Protein AF-A0A438HQ76-F1 (afdb_monomer)

Radius of gyration: 16.14 Å; Cα contacts (8 Å, |Δi|>4): 184; chains: 1; bounding box: 46×36×41 Å

Mean predicted aligned error: 8.78 Å

pLDDT: mean 81.27, std 14.0, range [44.34, 93.88]

Nearest PDB structures (foldseek):
  8r0s-assembly1_A  TM=8.220E-01  e=2.315E-07  Cauliflower mosaic virus
  4hkq-assembly1_A  TM=8.637E-01  e=7.307E-05  Xenotropic MuLV-related virus VP62
  4mh8-assembly1_A  TM=8.136E-01  e=3.129E-04  Moloney murine leukemia virus isolate Shinnick
  8wut-assembly1_E  TM=7.888E-01  e=3.129E-04  Moloney murine leukemia virus
  5dmq-assembly1_A  TM=8.679E-01  e=5.386E-03  Moloney murine leukemia virus isolate Shinnick

Sequence (144 aa):
MCDASDFVIGVVLGQREDRKLYVIYYASKMLNEVQRNYTTTKKELLAVVFTLDKFHAYLVGSFIVVFTDHLGLKYLLTKQDAKARLIRWILLLQEFNLQIKDKKGVENVIADHLSRLAIAHNSHNFPTNHDFPEESLMLIEATP

Structure (mmCIF, N/CA/C/O backbone):
data_AF-A0A438HQ76-F1
#
_entry.id   AF-A0A438HQ76-F1
#
loop_
_atom_site.group_PDB
_atom_site.id
_atom_site.type_symbol
_atom_site.label_atom_id
_atom_site.label_alt_id
_atom_site.label_comp_id
_atom_site.label_asym_id
_atom_site.label_entity_id
_atom_site.label_seq_id
_atom_site.pdbx_PDB_ins_code
_atom_site.Cartn_x
_atom_site.Cartn_y
_atom_site.Cartn_z
_atom_site.occupancy
_atom_site.B_iso_or_equiv
_atom_site.auth_seq_id
_atom_site.auth_comp_id
_atom_site.auth_asym_id
_atom_site.auth_atom_id
_atom_site.pdbx_PDB_model_num
ATOM 1 N N . MET A 1 1 ? -4.222 -4.156 2.508 1.00 91.94 1 MET A N 1
ATOM 2 C CA . MET A 1 1 ? -2.939 -4.896 2.515 1.00 91.94 1 MET A CA 1
ATOM 3 C C . MET A 1 1 ? -2.315 -4.680 1.155 1.00 91.94 1 MET A C 1
ATOM 5 O O . MET A 1 1 ? -3.057 -4.747 0.181 1.00 91.94 1 MET A O 1
ATOM 9 N N . CYS A 1 2 ? -1.029 -4.358 1.095 1.00 92.69 2 CYS A N 1
ATOM 10 C CA . CYS A 1 2 ? -0.348 -4.000 -0.146 1.00 92.69 2 CYS A CA 1
ATOM 11 C C . CYS A 1 2 ? 0.960 -4.778 -0.256 1.00 92.69 2 CYS A C 1
ATOM 13 O O . CYS A 1 2 ? 1.563 -5.095 0.770 1.00 92.69 2 CYS A O 1
ATOM 15 N N . ASP A 1 3 ? 1.365 -5.059 -1.485 1.00 91.50 3 ASP A N 1
ATOM 16 C CA . ASP A 1 3 ? 2.643 -5.673 -1.824 1.00 91.50 3 ASP A CA 1
ATOM 17 C C . ASP A 1 3 ? 3.084 -5.193 -3.211 1.00 91.50 3 ASP A C 1
ATOM 19 O O . ASP A 1 3 ? 2.236 -4.944 -4.083 1.00 91.50 3 ASP A O 1
ATOM 23 N N . ALA A 1 4 ? 4.387 -5.052 -3.439 1.00 91.88 4 ALA A N 1
ATOM 24 C CA . ALA A 1 4 ? 4.918 -4.721 -4.750 1.00 91.88 4 ALA A CA 1
ATOM 25 C C . ALA A 1 4 ? 6.023 -5.688 -5.185 1.00 91.88 4 ALA A C 1
ATOM 27 O O . ALA A 1 4 ? 7.054 -5.849 -4.537 1.00 91.88 4 ALA A O 1
ATOM 28 N N . SER A 1 5 ? 5.857 -6.245 -6.382 1.00 90.88 5 SER A N 1
ATOM 29 C CA . SER A 1 5 ? 6.913 -6.977 -7.070 1.00 90.88 5 SER A CA 1
ATOM 30 C C . SER A 1 5 ? 7.649 -6.078 -8.062 1.00 90.88 5 SER A C 1
ATOM 32 O O . SER A 1 5 ? 7.405 -4.871 -8.180 1.00 90.88 5 SER A O 1
ATOM 34 N N . ASP A 1 6 ? 8.554 -6.673 -8.839 1.00 89.75 6 ASP A N 1
ATOM 35 C CA . ASP A 1 6 ? 9.268 -5.932 -9.866 1.00 89.75 6 ASP A CA 1
ATOM 36 C C . ASP A 1 6 ? 8.389 -5.430 -11.010 1.00 89.75 6 ASP A C 1
ATOM 38 O O . ASP A 1 6 ? 8.754 -4.443 -11.659 1.00 89.75 6 ASP A O 1
ATOM 42 N N . PHE A 1 7 ? 7.234 -6.065 -11.217 1.00 89.00 7 PHE A N 1
ATOM 43 C CA . PHE A 1 7 ? 6.382 -5.853 -12.384 1.00 89.00 7 PHE A CA 1
ATOM 44 C C . PHE A 1 7 ? 4.952 -5.462 -12.039 1.00 89.00 7 PHE A C 1
ATOM 46 O O . PHE A 1 7 ? 4.318 -4.788 -12.849 1.00 89.00 7 PHE A O 1
ATOM 53 N N . VAL A 1 8 ? 4.429 -5.880 -10.887 1.00 92.38 8 VAL A N 1
ATOM 54 C CA . VAL A 1 8 ? 3.015 -5.719 -10.534 1.00 92.38 8 VAL A CA 1
ATOM 55 C C . VAL A 1 8 ? 2.891 -5.320 -9.068 1.00 92.38 8 VAL A C 1
ATOM 57 O O . VAL A 1 8 ? 3.646 -5.764 -8.208 1.00 92.38 8 VAL A O 1
ATOM 60 N N . ILE A 1 9 ? 1.918 -4.465 -8.791 1.00 92.69 9 ILE A N 1
ATOM 61 C CA . ILE A 1 9 ? 1.453 -4.139 -7.447 1.00 92.69 9 ILE A CA 1
ATOM 62 C C . ILE A 1 9 ? 0.216 -4.980 -7.150 1.00 92.69 9 ILE A C 1
ATOM 64 O O . ILE A 1 9 ? -0.698 -5.017 -7.975 1.00 92.69 9 ILE A O 1
ATOM 68 N N . GLY A 1 10 ? 0.168 -5.592 -5.969 1.00 92.75 10 GLY A N 1
ATOM 69 C CA . GLY A 1 10 ? -0.978 -6.332 -5.449 1.00 92.75 10 GLY A CA 1
ATOM 70 C C . GLY A 1 10 ? -1.608 -5.626 -4.249 1.00 92.75 10 GLY A C 1
ATOM 71 O O . GLY A 1 10 ? -0.911 -5.148 -3.353 1.00 92.75 10 GLY A O 1
ATOM 72 N N . VAL A 1 11 ? -2.938 -5.550 -4.223 1.00 93.38 11 VAL A N 1
ATOM 73 C CA . VAL A 1 11 ? -3.698 -4.855 -3.180 1.00 93.38 11 VAL A CA 1
ATOM 74 C C . VAL A 1 11 ? -4.944 -5.639 -2.787 1.00 93.38 11 VAL A C 1
ATOM 76 O O . VAL A 1 11 ? -5.663 -6.187 -3.619 1.00 93.38 11 VAL A O 1
ATOM 79 N N . VAL A 1 12 ? -5.227 -5.632 -1.488 1.00 93.44 12 VAL A N 1
ATOM 80 C CA . VAL A 1 12 ? -6.427 -6.219 -0.891 1.00 93.44 12 VAL A CA 1
ATOM 81 C C . VAL A 1 12 ? -7.067 -5.197 0.039 1.00 93.44 12 VAL A C 1
ATOM 83 O O . VAL A 1 12 ? -6.445 -4.786 1.028 1.00 93.44 12 VAL A O 1
ATOM 86 N N . LEU A 1 13 ? -8.306 -4.812 -0.249 1.00 93.88 13 LEU A N 1
ATOM 87 C CA . LEU A 1 13 ? -9.149 -4.035 0.651 1.00 93.88 13 LEU A CA 1
ATOM 88 C C . LEU A 1 13 ? -9.996 -4.993 1.486 1.00 93.88 13 LEU A C 1
ATOM 90 O O . LEU A 1 13 ? -10.629 -5.900 0.953 1.00 93.88 13 LEU A O 1
ATOM 94 N N . GLY A 1 14 ? -10.041 -4.784 2.796 1.00 93.25 14 GLY A N 1
ATOM 95 C CA . GLY A 1 14 ? -10.895 -5.574 3.668 1.00 93.25 14 GLY A CA 1
ATOM 96 C C . GLY A 1 14 ? -11.158 -4.888 4.995 1.00 93.25 14 GLY A C 1
ATOM 97 O O . GLY A 1 14 ? -10.390 -4.025 5.426 1.00 93.25 14 GLY A O 1
ATOM 98 N N . GLN A 1 15 ? -12.237 -5.306 5.641 1.00 93.06 15 GLN A N 1
ATOM 99 C CA . GLN A 1 15 ? -12.645 -4.853 6.961 1.00 93.06 15 GLN A CA 1
ATOM 100 C C . GLN A 1 15 ? -12.271 -5.903 8.003 1.00 93.06 15 GLN A C 1
ATOM 102 O O . GLN A 1 15 ? -12.290 -7.107 7.740 1.00 93.06 15 GLN A O 1
ATOM 107 N N . ARG A 1 16 ? -11.890 -5.452 9.199 1.00 88.06 16 ARG A N 1
ATOM 108 C CA . ARG A 1 16 ? -11.545 -6.348 10.301 1.00 88.06 16 ARG A CA 1
ATOM 109 C C . ARG A 1 16 ? -12.655 -6.347 11.341 1.00 88.06 16 ARG A C 1
ATOM 111 O O . ARG A 1 16 ? -12.912 -5.314 11.945 1.00 88.06 16 ARG A O 1
ATOM 118 N N . GLU A 1 17 ? -13.232 -7.512 11.590 1.00 89.75 17 GLU A N 1
ATOM 119 C CA . GLU A 1 17 ? -14.258 -7.743 12.610 1.00 89.75 17 GLU A CA 1
ATOM 120 C C . GLU A 1 17 ? -13.883 -9.015 13.383 1.00 89.75 17 GLU A C 1
ATOM 122 O O . GLU A 1 17 ? -13.396 -9.986 12.800 1.00 89.75 17 GLU A O 1
ATOM 127 N N . ASP A 1 18 ? -13.956 -8.974 14.716 1.00 86.75 18 ASP A N 1
ATOM 128 C CA . ASP A 1 18 ? -13.535 -10.070 15.608 1.00 86.75 18 ASP A CA 1
ATOM 129 C C . ASP A 1 18 ? -12.156 -10.667 15.284 1.00 86.75 18 ASP A C 1
ATOM 131 O O . ASP A 1 18 ? -11.921 -11.876 15.312 1.00 86.75 18 ASP A O 1
ATOM 135 N N . ARG A 1 19 ? -11.202 -9.783 14.957 1.00 80.50 19 ARG A N 1
ATOM 136 C CA . ARG A 1 19 ? -9.819 -10.093 14.540 1.00 80.50 19 ARG A CA 1
ATOM 137 C C . ARG A 1 19 ? -9.688 -10.828 13.202 1.00 80.50 19 ARG A C 1
ATOM 139 O O . ARG A 1 19 ? -8.545 -10.944 12.743 1.00 80.50 19 ARG A O 1
ATOM 146 N N . LYS A 1 20 ? -10.785 -11.231 12.562 1.00 85.38 20 LYS A N 1
ATOM 147 C CA . LYS A 1 20 ? -10.824 -11.820 11.220 1.00 85.38 20 LYS A CA 1
ATOM 148 C C . LYS A 1 20 ? -10.881 -10.726 10.159 1.00 85.38 20 LYS A C 1
ATOM 150 O O . LYS A 1 20 ? -11.445 -9.660 10.382 1.00 85.38 20 LYS A O 1
ATOM 155 N N . LEU A 1 21 ? -10.228 -10.977 9.030 1.00 85.94 21 LEU A N 1
ATOM 156 C CA . LEU A 1 21 ? -10.254 -10.088 7.874 1.00 85.94 21 LEU A CA 1
ATOM 157 C C . LEU A 1 21 ? -11.339 -10.573 6.914 1.00 85.94 21 LEU A C 1
ATOM 159 O O . LEU A 1 21 ? -11.253 -11.696 6.422 1.00 85.94 21 LEU A O 1
ATOM 163 N N . TYR A 1 22 ? -12.301 -9.709 6.625 1.00 91.19 22 TYR A N 1
ATOM 164 C CA . TYR A 1 22 ? -13.295 -9.901 5.580 1.00 91.19 22 TYR A CA 1
ATOM 165 C C . TYR A 1 22 ? -12.878 -9.072 4.375 1.00 91.19 22 TYR A C 1
ATOM 167 O O . TYR A 1 22 ? -12.743 -7.851 4.464 1.00 91.19 22 TYR A O 1
ATOM 175 N N . VAL A 1 23 ? -12.586 -9.745 3.265 1.00 91.81 23 VAL A N 1
ATOM 176 C CA . VAL A 1 23 ? -12.139 -9.063 2.052 1.00 91.81 23 VAL A CA 1
ATOM 177 C C . VAL A 1 23 ? -13.335 -8.430 1.355 1.00 91.81 23 VAL A C 1
ATOM 179 O O . VAL A 1 23 ? -14.360 -9.075 1.169 1.00 91.81 23 VAL A O 1
ATOM 182 N N . ILE A 1 24 ? -13.167 -7.171 0.969 1.00 91.94 24 ILE A N 1
ATOM 183 C CA . ILE A 1 24 ? -14.132 -6.396 0.191 1.00 91.94 24 ILE A CA 1
ATOM 184 C C . ILE A 1 24 ? -13.723 -6.420 -1.282 1.00 91.94 24 ILE A C 1
ATOM 186 O O . ILE A 1 24 ? -14.561 -6.636 -2.151 1.00 91.94 24 ILE A O 1
ATOM 190 N N . TYR A 1 25 ? -12.431 -6.214 -1.572 1.00 91.38 25 TYR A N 1
ATOM 191 C CA . TYR A 1 25 ? -11.956 -6.096 -2.949 1.00 91.38 25 TYR A CA 1
ATOM 192 C C . TYR A 1 25 ? -10.494 -6.524 -3.121 1.00 91.38 25 TYR A C 1
ATOM 194 O O . TYR A 1 25 ? -9.660 -6.313 -2.236 1.00 91.38 25 TYR A O 1
ATOM 202 N N . TYR A 1 26 ? -10.174 -7.060 -4.300 1.00 91.19 26 TYR A N 1
ATOM 203 C CA . TYR A 1 26 ? -8.812 -7.356 -4.747 1.00 91.19 26 TYR A CA 1
ATOM 204 C C . TYR A 1 26 ? -8.475 -6.488 -5.957 1.00 91.19 26 TYR A C 1
ATOM 206 O O . TYR A 1 26 ? -9.232 -6.449 -6.921 1.00 91.19 26 TYR A O 1
ATOM 214 N N . ALA A 1 27 ? -7.331 -5.816 -5.935 1.00 89.94 27 ALA A N 1
ATOM 215 C CA . ALA A 1 27 ? -6.859 -5.026 -7.063 1.00 89.94 27 ALA A CA 1
ATOM 216 C C . ALA A 1 27 ? -5.390 -5.327 -7.347 1.00 89.94 27 ALA A C 1
ATOM 218 O O . ALA A 1 27 ? -4.601 -5.596 -6.444 1.00 89.94 27 ALA A O 1
ATOM 219 N N . SER A 1 28 ? -5.009 -5.240 -8.614 1.00 90.56 28 SER A N 1
ATOM 220 C CA . SER A 1 28 ? -3.618 -5.347 -9.037 1.00 90.56 28 SER A CA 1
ATOM 221 C C . SER A 1 28 ? -3.345 -4.381 -10.175 1.00 90.56 28 SER A C 1
ATOM 223 O O . SER A 1 28 ? -4.235 -4.124 -10.985 1.00 90.56 28 SER A O 1
ATOM 225 N N . LYS A 1 29 ? -2.116 -3.876 -10.272 1.00 88.94 29 LYS A N 1
ATOM 226 C CA . LYS A 1 29 ? -1.709 -2.956 -11.339 1.00 88.94 29 LYS A CA 1
ATOM 227 C C . LYS A 1 29 ? -0.324 -3.296 -11.857 1.00 88.94 29 LYS A C 1
ATOM 229 O O . LYS A 1 29 ? 0.628 -3.349 -11.081 1.00 88.94 29 LYS A O 1
ATOM 234 N N . MET A 1 30 ? -0.197 -3.461 -13.174 1.00 90.75 30 MET A N 1
ATOM 235 C CA . MET A 1 30 ? 1.116 -3.581 -13.806 1.00 90.75 30 MET A CA 1
ATOM 236 C C . MET A 1 30 ? 1.868 -2.249 -13.740 1.00 90.75 30 MET A C 1
ATOM 238 O O . MET A 1 30 ? 1.321 -1.180 -14.023 1.00 90.75 30 MET A O 1
ATOM 242 N N . LEU A 1 31 ? 3.147 -2.327 -13.393 1.00 90.31 31 LEU A N 1
ATOM 243 C CA . LEU A 1 31 ? 4.071 -1.206 -13.412 1.00 90.31 31 LEU A CA 1
ATOM 244 C C . LEU A 1 31 ? 4.476 -0.887 -14.852 1.00 90.31 31 LEU A C 1
ATOM 246 O O . LEU A 1 31 ? 4.861 -1.779 -15.620 1.00 90.31 31 LEU A O 1
ATOM 250 N N . ASN A 1 32 ? 4.451 0.401 -15.197 1.00 91.00 32 ASN A N 1
ATOM 251 C CA . ASN A 1 32 ? 5.012 0.886 -16.457 1.00 91.00 32 ASN A CA 1
ATOM 252 C C . ASN A 1 32 ? 6.552 0.858 -16.434 1.00 91.00 32 ASN A C 1
ATOM 254 O O . ASN A 1 32 ? 7.166 0.689 -15.380 1.00 91.00 32 ASN A O 1
ATOM 258 N N . GLU A 1 33 ? 7.193 1.050 -17.588 1.00 89.88 33 GLU A N 1
ATOM 259 C CA . GLU A 1 33 ? 8.658 0.972 -17.726 1.00 89.88 33 GLU A CA 1
ATOM 260 C C . GLU A 1 33 ? 9.408 1.865 -16.727 1.00 89.88 33 GLU A C 1
ATOM 262 O O . GLU A 1 33 ? 10.382 1.447 -16.102 1.00 89.88 33 GLU A O 1
ATOM 267 N N . VAL A 1 34 ? 8.915 3.085 -16.505 1.00 91.56 34 VAL A N 1
ATOM 268 C CA . VAL A 1 34 ? 9.530 4.036 -15.572 1.00 91.56 34 VAL A CA 1
ATOM 269 C C . VAL A 1 34 ? 9.391 3.562 -14.123 1.00 91.56 34 VAL A C 1
ATOM 271 O O . VAL A 1 34 ? 10.333 3.690 -13.342 1.00 91.56 34 VAL A O 1
ATOM 274 N N . GLN A 1 35 ? 8.231 3.021 -13.751 1.00 90.81 35 GLN A N 1
ATOM 275 C CA . GLN A 1 35 ? 7.946 2.511 -12.409 1.00 90.81 35 GLN A CA 1
ATOM 276 C C . GLN A 1 35 ? 8.700 1.212 -12.107 1.00 90.81 35 GLN A C 1
ATOM 278 O O . GLN A 1 35 ? 9.121 1.010 -10.969 1.00 90.81 35 GLN A O 1
ATOM 283 N N . ARG A 1 36 ? 8.943 0.360 -13.110 1.00 91.19 36 ARG A N 1
ATOM 284 C CA . ARG A 1 36 ? 9.770 -0.852 -12.961 1.00 91.19 36 ARG A CA 1
ATOM 285 C C . ARG A 1 36 ? 11.198 -0.527 -12.522 1.00 91.19 36 ARG A C 1
ATOM 287 O O . ARG A 1 36 ? 11.777 -1.276 -11.742 1.00 91.19 36 ARG A O 1
ATOM 294 N N . ASN A 1 37 ? 11.715 0.631 -12.930 1.00 92.25 37 ASN A N 1
ATOM 295 C CA . ASN A 1 37 ? 13.040 1.128 -12.546 1.00 92.25 37 ASN A CA 1
ATOM 296 C C . ASN A 1 37 ? 13.079 1.801 -11.160 1.00 92.25 37 ASN A C 1
ATOM 298 O O . ASN A 1 37 ? 14.099 2.370 -10.764 1.00 92.25 37 ASN A O 1
ATOM 302 N N . TYR A 1 38 ? 11.971 1.816 -10.413 1.00 90.06 38 TYR A N 1
ATOM 303 C CA . TYR A 1 38 ? 11.969 2.354 -9.055 1.00 90.06 38 TYR A CA 1
ATOM 304 C C . TYR A 1 38 ? 12.698 1.417 -8.090 1.00 90.06 38 TYR A C 1
ATOM 306 O O . TYR A 1 38 ? 12.754 0.210 -8.280 1.00 90.06 38 TYR A O 1
ATOM 314 N N . THR A 1 39 ? 13.243 1.980 -7.012 1.00 90.19 39 THR A N 1
ATOM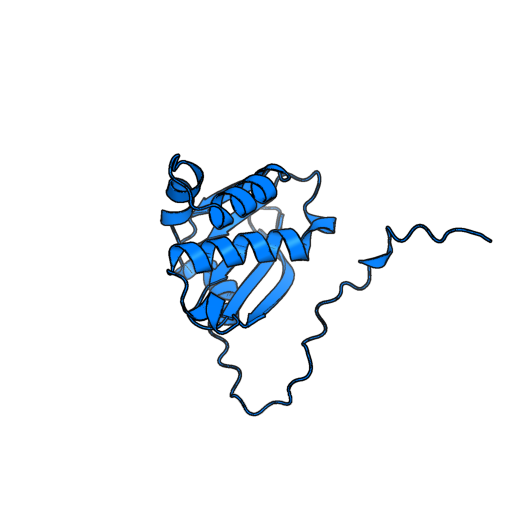 315 C CA . THR A 1 39 ? 13.771 1.176 -5.903 1.00 90.19 39 THR A CA 1
ATOM 316 C C . THR A 1 39 ? 12.625 0.440 -5.207 1.00 90.19 39 THR A C 1
ATOM 318 O O . THR A 1 39 ? 11.512 0.965 -5.176 1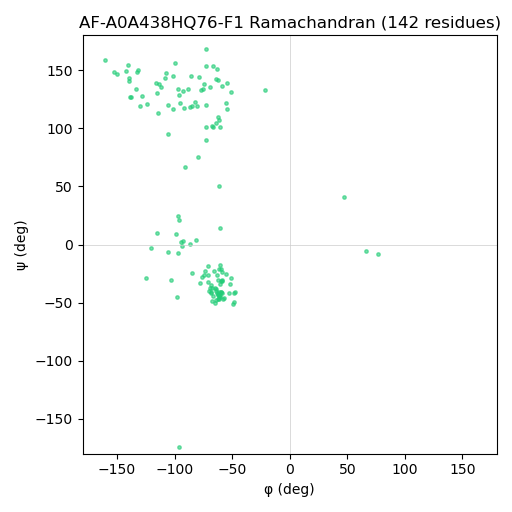.00 90.19 39 THR A O 1
ATOM 321 N N . THR A 1 40 ? 12.887 -0.699 -4.564 1.00 89.31 40 THR A N 1
ATOM 322 C CA . THR A 1 40 ? 11.868 -1.497 -3.852 1.00 89.31 40 THR A CA 1
ATOM 323 C C . THR A 1 40 ? 11.004 -0.645 -2.920 1.00 89.31 40 THR A C 1
ATOM 325 O O . THR A 1 40 ? 9.794 -0.597 -3.084 1.00 89.31 40 THR A O 1
ATOM 328 N N . THR A 1 41 ? 11.608 0.196 -2.069 1.00 88.06 41 THR A N 1
ATOM 329 C CA . THR A 1 41 ? 10.855 1.100 -1.173 1.00 88.06 41 THR A CA 1
ATOM 330 C C . THR A 1 41 ? 9.918 2.067 -1.912 1.00 88.06 41 THR A C 1
ATOM 332 O O . THR A 1 41 ? 8.878 2.453 -1.389 1.00 88.06 41 THR A O 1
ATOM 335 N N . LYS A 1 42 ? 10.274 2.493 -3.130 1.00 89.38 42 LYS A N 1
ATOM 336 C CA . LYS A 1 42 ? 9.412 3.356 -3.950 1.00 89.38 42 LYS A CA 1
ATOM 337 C C . LYS A 1 42 ? 8.293 2.570 -4.626 1.00 89.38 42 LYS A C 1
ATOM 339 O O . LYS A 1 42 ? 7.234 3.155 -4.821 1.00 89.38 42 LYS A O 1
ATOM 344 N N . LYS A 1 43 ? 8.522 1.306 -5.001 1.00 91.25 43 LYS A N 1
ATOM 345 C CA . LYS A 1 43 ? 7.474 0.415 -5.523 1.00 91.25 43 LYS A CA 1
ATOM 346 C C . LYS A 1 43 ? 6.450 0.105 -4.428 1.00 91.25 43 LYS A C 1
ATOM 348 O O . LYS A 1 43 ? 5.262 0.288 -4.652 1.00 91.25 43 LYS A O 1
ATOM 353 N N . GLU A 1 44 ? 6.924 -0.196 -3.224 1.00 91.00 44 GLU A N 1
ATOM 354 C CA . GLU A 1 44 ? 6.091 -0.373 -2.030 1.00 91.00 44 GLU A CA 1
ATOM 355 C C . GLU A 1 44 ? 5.258 0.875 -1.713 1.00 91.00 44 GLU A C 1
ATOM 357 O O . GLU A 1 44 ? 4.045 0.804 -1.530 1.00 91.00 44 GLU A O 1
ATOM 362 N N . LEU A 1 45 ? 5.869 2.066 -1.736 1.00 91.50 45 LEU A N 1
ATOM 363 C CA . LEU A 1 45 ? 5.107 3.302 -1.546 1.00 91.50 45 LEU A CA 1
ATOM 364 C C . LEU A 1 45 ? 4.094 3.535 -2.670 1.00 91.50 45 LEU A C 1
ATOM 366 O O . LEU A 1 45 ? 2.974 3.971 -2.415 1.00 91.50 45 LEU A O 1
ATOM 370 N N . LEU A 1 46 ? 4.474 3.241 -3.911 1.00 92.19 46 LEU A N 1
ATOM 371 C CA . LEU A 1 46 ? 3.566 3.333 -5.044 1.00 92.19 46 LEU A CA 1
ATOM 372 C C . LEU A 1 46 ? 2.366 2.391 -4.875 1.00 92.19 46 LEU A C 1
ATOM 374 O O . LEU A 1 46 ? 1.269 2.775 -5.268 1.00 92.19 46 LEU A O 1
ATOM 378 N N . ALA A 1 47 ? 2.538 1.219 -4.256 1.00 92.94 47 ALA A N 1
ATOM 379 C CA . ALA A 1 47 ? 1.433 0.323 -3.928 1.00 92.94 47 ALA A CA 1
ATOM 380 C C . ALA A 1 47 ? 0.441 0.957 -2.951 1.00 92.94 47 ALA A C 1
ATOM 382 O O . ALA A 1 47 ? -0.769 0.895 -3.171 1.00 92.94 47 ALA A O 1
ATOM 383 N N . VAL A 1 48 ? 0.941 1.643 -1.921 1.00 92.69 48 VAL A N 1
ATOM 384 C CA . VAL A 1 48 ? 0.093 2.389 -0.981 1.00 92.69 48 VAL A CA 1
ATOM 385 C C . VAL A 1 48 ? -0.629 3.537 -1.685 1.00 92.69 48 VAL A C 1
ATOM 387 O O . VAL A 1 48 ? -1.840 3.664 -1.546 1.00 92.69 48 VAL A O 1
ATOM 390 N N . VAL A 1 49 ? 0.078 4.340 -2.485 1.00 92.94 49 VAL A N 1
ATOM 391 C CA . VAL A 1 49 ? -0.534 5.459 -3.225 1.00 92.94 49 VAL A CA 1
ATOM 392 C C . VAL A 1 49 ? -1.606 4.955 -4.187 1.00 92.94 49 VAL A C 1
ATOM 394 O O . VAL A 1 49 ? -2.701 5.502 -4.213 1.00 92.94 49 VAL A O 1
ATOM 397 N N . PHE A 1 50 ? -1.324 3.883 -4.932 1.00 92.88 50 PHE A N 1
ATOM 398 C CA . PHE A 1 50 ? -2.302 3.250 -5.815 1.00 92.88 50 PHE A CA 1
ATOM 399 C C . PHE A 1 50 ? -3.528 2.750 -5.046 1.00 92.88 50 PHE A C 1
ATOM 401 O O . PHE A 1 50 ? -4.644 2.923 -5.514 1.00 92.88 50 PHE A O 1
ATOM 408 N N . THR A 1 51 ? -3.334 2.168 -3.862 1.00 93.38 51 THR A N 1
ATOM 409 C CA . THR A 1 51 ? -4.433 1.710 -2.999 1.00 93.38 51 THR A CA 1
ATOM 410 C C . THR A 1 51 ? -5.337 2.865 -2.583 1.00 93.38 51 THR A C 1
ATOM 412 O O . THR A 1 51 ? -6.553 2.739 -2.656 1.00 93.38 51 THR A O 1
ATOM 415 N N . LEU A 1 52 ? -4.756 3.979 -2.140 1.00 92.19 52 LEU A N 1
ATOM 416 C CA . LEU A 1 52 ? -5.521 5.129 -1.657 1.00 92.19 52 LEU A CA 1
ATOM 417 C C . LEU A 1 52 ? -6.282 5.832 -2.774 1.00 92.19 52 LEU A C 1
ATOM 419 O O . LEU A 1 52 ? -7.440 6.175 -2.585 1.00 92.19 52 LEU A O 1
ATOM 423 N N . ASP A 1 53 ? -5.640 5.996 -3.928 1.00 91.31 53 ASP A N 1
ATOM 424 C CA . ASP A 1 53 ? -6.264 6.544 -5.132 1.00 91.31 53 ASP A CA 1
ATOM 425 C C . ASP A 1 53 ? -7.407 5.637 -5.603 1.00 91.31 53 ASP A C 1
ATOM 427 O O . ASP A 1 53 ? -8.524 6.091 -5.826 1.00 91.31 53 ASP A O 1
ATOM 431 N N . LYS A 1 54 ? -7.160 4.321 -5.653 1.00 90.25 54 LYS A N 1
ATOM 432 C CA . LYS A 1 54 ? -8.163 3.354 -6.091 1.00 90.25 54 LYS A CA 1
ATOM 433 C C . LYS A 1 54 ? -9.347 3.299 -5.133 1.00 90.25 54 LYS A C 1
ATOM 435 O O . LYS A 1 54 ? -10.477 3.388 -5.569 1.00 90.25 54 LYS A O 1
ATOM 440 N N . PHE A 1 55 ? -9.128 3.162 -3.834 1.00 91.38 55 PHE A N 1
ATOM 441 C CA . PHE A 1 55 ? -10.221 3.001 -2.873 1.00 91.38 55 PHE A CA 1
ATOM 442 C C . PHE A 1 55 ? -10.624 4.314 -2.198 1.00 91.38 55 PHE A C 1
ATOM 444 O O . PHE A 1 55 ? -11.176 4.273 -1.102 1.00 91.38 55 PHE A O 1
ATOM 451 N N . HIS A 1 56 ? -10.365 5.466 -2.829 1.00 90.88 56 HIS A N 1
ATOM 452 C CA . HIS A 1 56 ? -10.588 6.795 -2.246 1.00 90.88 56 HIS A CA 1
ATOM 453 C C . HIS A 1 56 ? -11.990 6.922 -1.631 1.00 90.88 56 HIS A C 1
ATOM 455 O O . HIS A 1 56 ? -12.108 7.171 -0.432 1.00 90.88 56 HIS A O 1
ATOM 461 N N . ALA A 1 57 ? -13.033 6.573 -2.391 1.00 89.56 57 ALA A N 1
ATOM 462 C CA . ALA A 1 57 ? -14.428 6.618 -1.942 1.00 89.56 57 ALA A CA 1
ATOM 463 C C . ALA A 1 57 ? -14.736 5.752 -0.699 1.00 89.56 57 ALA A C 1
ATOM 465 O O . ALA A 1 57 ? -15.600 6.112 0.096 1.00 89.56 57 ALA A O 1
ATOM 466 N N . TYR A 1 58 ? -14.025 4.636 -0.497 1.00 89.81 58 TYR A N 1
ATOM 467 C CA . TYR A 1 58 ? -14.190 3.773 0.685 1.00 89.81 58 TYR A CA 1
ATOM 468 C C . TYR A 1 58 ? -13.376 4.244 1.892 1.00 89.81 58 TYR A C 1
ATOM 470 O O . TYR A 1 58 ? -13.663 3.872 3.029 1.00 89.81 58 TYR A O 1
ATOM 478 N N . LEU A 1 59 ? -12.296 4.981 1.642 1.00 91.69 59 LEU A N 1
ATOM 479 C CA . LEU A 1 59 ? -11.248 5.249 2.617 1.00 91.69 59 LEU A CA 1
ATOM 480 C C . LEU A 1 59 ? -11.344 6.658 3.212 1.00 91.69 59 LEU A C 1
ATOM 482 O O . LEU A 1 59 ? -10.983 6.852 4.375 1.00 91.69 59 LEU A O 1
ATOM 486 N N . VAL A 1 60 ? -11.844 7.635 2.454 1.00 90.56 60 VAL A N 1
ATOM 487 C CA . VAL A 1 60 ? -12.003 9.011 2.937 1.00 90.56 60 VAL A CA 1
ATOM 488 C C . VAL A 1 60 ? -12.905 9.060 4.170 1.00 90.56 60 VAL A C 1
ATOM 490 O O . VAL A 1 60 ? -13.937 8.400 4.252 1.00 90.56 60 VAL A O 1
ATOM 493 N N . GLY A 1 61 ? -12.484 9.841 5.167 1.00 89.44 61 GLY A N 1
ATOM 494 C CA . GLY A 1 61 ? -13.210 10.014 6.429 1.00 89.44 61 GLY A CA 1
ATOM 495 C C . GLY A 1 61 ? -13.084 8.847 7.417 1.00 89.44 61 GLY A C 1
ATOM 496 O O . GLY A 1 61 ? -13.483 8.993 8.571 1.00 89.44 61 GLY A O 1
ATOM 497 N N . SER A 1 62 ? -12.486 7.722 7.016 1.00 91.75 62 SER A N 1
ATOM 498 C CA . SER A 1 62 ? -12.298 6.545 7.869 1.00 91.75 62 SER A CA 1
ATOM 499 C C . SER A 1 62 ? -10.883 6.460 8.447 1.00 91.75 62 SER A C 1
ATOM 501 O O . SER A 1 62 ? -9.925 6.994 7.888 1.00 91.75 62 SER A O 1
ATOM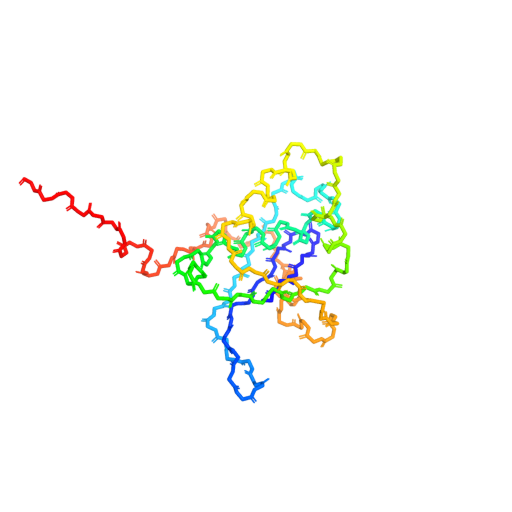 503 N N . PHE A 1 63 ? -10.730 5.755 9.575 1.00 93.12 63 PHE A N 1
ATOM 504 C CA . PHE A 1 63 ? -9.410 5.368 10.081 1.00 93.12 63 PHE A CA 1
ATOM 505 C C . PHE A 1 63 ? -8.924 4.107 9.365 1.00 93.12 63 PHE A C 1
ATOM 507 O O . PHE A 1 63 ? -9.570 3.059 9.419 1.00 93.12 63 PHE A O 1
ATOM 514 N N . ILE A 1 64 ? -7.763 4.194 8.722 1.00 93.75 64 ILE A N 1
ATOM 515 C CA . ILE A 1 64 ? -7.268 3.161 7.812 1.00 93.75 64 ILE A CA 1
ATOM 516 C C . ILE A 1 64 ? -5.991 2.555 8.371 1.00 93.75 64 ILE A C 1
ATOM 518 O O . ILE A 1 64 ? -5.087 3.255 8.824 1.00 93.75 64 ILE A O 1
ATOM 522 N N . VAL A 1 65 ? -5.865 1.234 8.265 1.00 92.69 65 VAL A N 1
ATOM 523 C CA . VAL A 1 65 ? -4.616 0.537 8.577 1.00 92.69 65 VAL A CA 1
ATOM 524 C C . VAL A 1 65 ? -4.049 -0.080 7.307 1.00 92.69 65 VAL A C 1
ATOM 526 O O . VAL A 1 65 ? -4.612 -1.022 6.747 1.00 92.69 65 VAL A O 1
ATOM 529 N N . VAL A 1 66 ? -2.901 0.429 6.869 1.00 92.06 66 VAL A N 1
ATOM 530 C CA . VAL A 1 66 ? -2.170 -0.110 5.721 1.00 92.06 66 VAL A CA 1
ATOM 531 C C . VAL A 1 66 ? -1.165 -1.137 6.224 1.00 92.06 66 VAL A C 1
ATOM 533 O O . VAL A 1 66 ? -0.253 -0.802 6.976 1.00 92.06 66 VAL A O 1
ATOM 536 N N . PHE A 1 67 ? -1.337 -2.388 5.802 1.00 91.31 67 PHE A N 1
ATOM 537 C CA . PHE A 1 67 ? -0.374 -3.463 6.043 1.00 91.31 67 PHE A CA 1
ATOM 538 C C . PHE A 1 67 ? 0.543 -3.636 4.831 1.00 91.31 67 PHE A C 1
ATOM 540 O O . PHE A 1 67 ? 0.036 -3.782 3.717 1.00 91.31 67 PHE A O 1
ATOM 547 N N . THR A 1 68 ? 1.848 -3.635 5.080 1.00 89.62 68 THR A N 1
ATOM 548 C CA . THR A 1 68 ? 2.964 -3.858 4.140 1.00 89.62 68 THR A CA 1
ATOM 549 C C . THR A 1 68 ? 4.017 -4.692 4.870 1.00 89.62 68 THR A C 1
ATOM 551 O O . THR A 1 68 ? 4.066 -4.656 6.103 1.00 89.62 68 THR A O 1
ATOM 554 N N . ASP A 1 69 ? 4.831 -5.445 4.143 1.00 83.50 69 ASP A N 1
ATOM 555 C CA . ASP A 1 69 ? 5.960 -6.209 4.683 1.00 83.50 69 ASP A CA 1
ATOM 556 C C . ASP A 1 69 ? 7.287 -5.427 4.649 1.00 83.50 69 ASP A C 1
ATOM 558 O O . ASP A 1 69 ? 8.335 -5.938 5.057 1.00 83.50 69 ASP A O 1
ATOM 562 N N . HIS A 1 70 ? 7.249 -4.165 4.200 1.00 83.25 70 HIS A N 1
ATOM 563 C CA . HIS A 1 70 ? 8.435 -3.338 4.038 1.00 83.25 70 HIS A CA 1
ATOM 564 C C . HIS A 1 70 ? 8.561 -2.259 5.115 1.00 83.25 70 HIS A C 1
ATOM 566 O O . HIS A 1 70 ? 8.085 -1.124 4.983 1.00 83.25 70 HIS A O 1
ATOM 572 N N . LEU A 1 71 ? 9.328 -2.576 6.162 1.00 78.31 71 LEU A N 1
ATOM 573 C CA . LEU A 1 71 ? 9.665 -1.668 7.271 1.00 78.31 71 LEU A CA 1
ATOM 574 C C . LEU A 1 71 ? 10.217 -0.304 6.817 1.00 78.31 71 LEU A C 1
ATOM 576 O O . LEU A 1 71 ? 10.024 0.708 7.498 1.00 78.31 71 LEU A O 1
ATOM 580 N N . GLY A 1 72 ? 10.876 -0.256 5.654 1.00 77.12 72 GLY A N 1
ATOM 581 C CA . GLY A 1 72 ? 11.464 0.958 5.084 1.00 77.12 72 GLY A CA 1
ATOM 582 C C . GLY A 1 72 ? 10.459 2.082 4.806 1.00 77.12 72 GLY A C 1
ATOM 583 O O . GLY A 1 72 ? 10.859 3.246 4.745 1.00 77.12 72 GLY A O 1
ATOM 584 N N . LEU A 1 73 ? 9.164 1.772 4.683 1.00 80.88 73 LEU A N 1
ATOM 585 C CA . LEU A 1 73 ? 8.119 2.774 4.456 1.00 80.88 73 LEU A CA 1
ATOM 586 C C . LEU A 1 73 ? 7.956 3.746 5.627 1.00 80.88 73 LEU A C 1
ATOM 588 O O . LEU A 1 73 ? 7.783 4.942 5.398 1.00 80.88 73 LEU A O 1
ATOM 592 N N . LYS A 1 74 ? 8.082 3.269 6.873 1.00 78.12 74 LYS A N 1
ATOM 593 C CA . LYS A 1 74 ? 7.956 4.126 8.065 1.00 78.12 74 LYS A CA 1
ATOM 594 C C . LYS A 1 74 ? 9.007 5.234 8.082 1.00 78.12 74 LYS A C 1
ATOM 596 O O . LYS A 1 74 ? 8.683 6.387 8.338 1.00 78.12 74 LYS A O 1
ATOM 601 N N . TYR A 1 75 ? 10.249 4.887 7.753 1.00 75.25 75 TYR A N 1
ATOM 602 C CA . TYR A 1 75 ? 11.375 5.824 7.721 1.00 75.25 75 TYR A CA 1
ATOM 603 C C . TYR A 1 75 ? 11.303 6.815 6.562 1.00 75.25 75 TYR A C 1
ATOM 605 O O . TYR A 1 75 ? 11.865 7.907 6.615 1.00 75.25 75 TYR A O 1
ATOM 613 N N . LEU A 1 76 ? 10.636 6.423 5.481 1.00 75.75 76 LEU A N 1
ATOM 614 C CA . LEU A 1 76 ? 10.580 7.222 4.272 1.00 75.75 76 LEU A CA 1
ATOM 615 C C . LEU A 1 76 ? 9.610 8.408 4.408 1.00 75.75 76 LEU A C 1
ATOM 617 O O . LEU A 1 76 ? 9.867 9.453 3.815 1.00 75.75 76 LEU A O 1
ATOM 621 N N . LEU A 1 77 ? 8.579 8.294 5.252 1.00 72.81 77 LEU A N 1
ATOM 622 C CA . LEU A 1 77 ? 7.671 9.401 5.585 1.00 72.81 77 LEU A CA 1
ATOM 623 C C . LEU A 1 77 ? 8.297 10.454 6.508 1.00 72.81 77 LEU A C 1
ATOM 625 O O . LEU A 1 77 ? 7.858 11.598 6.513 1.00 72.81 77 LEU A O 1
ATOM 629 N N . THR A 1 78 ? 9.330 10.095 7.273 1.00 73.50 78 THR A N 1
ATOM 630 C CA . THR A 1 78 ? 9.995 11.002 8.225 1.00 73.50 78 THR A CA 1
ATOM 631 C C . THR A 1 78 ? 11.211 11.715 7.632 1.00 73.50 78 THR A C 1
ATOM 633 O O . THR A 1 78 ? 11.876 12.487 8.320 1.00 73.50 78 THR A O 1
ATOM 636 N N . LYS A 1 79 ? 11.561 11.437 6.372 1.00 75.00 79 LYS A N 1
ATOM 637 C CA . LYS A 1 79 ? 12.770 11.972 5.742 1.00 75.00 79 LYS A CA 1
ATOM 638 C C . LYS A 1 79 ? 12.542 13.406 5.244 1.00 75.00 79 LYS A C 1
ATOM 640 O O . LYS A 1 79 ? 11.730 13.614 4.350 1.00 75.00 79 LYS A O 1
ATOM 645 N N . GLN A 1 80 ? 13.307 14.366 5.775 1.00 60.94 80 GLN A N 1
ATOM 646 C CA . GLN A 1 80 ? 13.228 15.787 5.393 1.00 60.94 80 GLN A CA 1
ATOM 647 C C . GLN A 1 80 ? 13.719 16.060 3.955 1.00 60.94 80 GLN A C 1
ATOM 649 O O . GLN A 1 80 ? 13.107 16.851 3.245 1.00 60.94 80 GLN A O 1
ATOM 654 N N . ASP A 1 81 ? 14.739 15.338 3.474 1.00 64.94 81 ASP A N 1
ATOM 655 C CA . ASP A 1 81 ? 15.286 15.503 2.114 1.00 64.94 81 ASP A CA 1
ATOM 656 C C . ASP A 1 81 ? 14.606 14.582 1.090 1.00 64.94 81 ASP A C 1
ATOM 658 O O . ASP A 1 81 ? 15.185 13.624 0.552 1.00 64.94 81 ASP A O 1
ATOM 662 N N . ALA A 1 82 ? 13.325 14.842 0.849 1.00 72.94 82 ALA A N 1
ATOM 663 C CA . ALA A 1 82 ? 12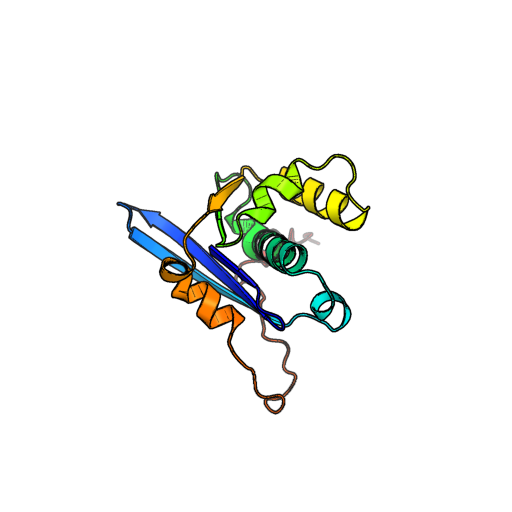.512 14.106 -0.106 1.00 72.94 82 ALA A CA 1
ATOM 664 C C . ALA A 1 82 ? 12.601 14.719 -1.517 1.00 72.94 82 ALA A C 1
ATOM 666 O O . ALA A 1 82 ? 12.452 15.921 -1.715 1.00 72.94 82 ALA A O 1
ATOM 667 N N . LYS A 1 83 ? 12.785 13.881 -2.550 1.00 83.00 83 LYS A N 1
ATOM 668 C CA . LYS A 1 83 ? 12.650 14.325 -3.954 1.00 83.00 83 LYS A CA 1
ATOM 669 C C . LYS A 1 83 ? 11.207 14.786 -4.215 1.00 83.00 83 LYS A C 1
ATOM 671 O O . LYS A 1 83 ? 10.287 14.193 -3.666 1.00 83.00 83 LYS A O 1
ATOM 676 N N . ALA A 1 84 ? 10.987 15.729 -5.135 1.00 85.81 84 ALA A N 1
ATOM 677 C CA . ALA A 1 84 ? 9.662 16.317 -5.412 1.00 85.81 84 ALA A CA 1
ATOM 678 C C . ALA A 1 84 ? 8.511 15.298 -5.586 1.00 85.81 84 ALA A C 1
ATOM 680 O O . ALA A 1 84 ? 7.425 15.482 -5.042 1.00 85.81 84 ALA A O 1
ATOM 681 N N . ARG A 1 85 ? 8.751 14.172 -6.279 1.00 85.00 85 ARG A N 1
ATOM 682 C CA . ARG A 1 85 ? 7.757 13.084 -6.418 1.00 85.00 85 ARG A CA 1
ATOM 683 C C . ARG A 1 85 ? 7.330 12.502 -5.070 1.00 85.00 85 ARG A C 1
ATOM 685 O O . ARG A 1 85 ? 6.163 12.193 -4.878 1.00 85.00 85 ARG A O 1
ATOM 692 N N . LEU A 1 86 ? 8.288 12.334 -4.165 1.00 84.50 86 LEU A N 1
ATOM 693 C CA . LEU A 1 86 ? 8.049 11.771 -2.848 1.00 84.50 86 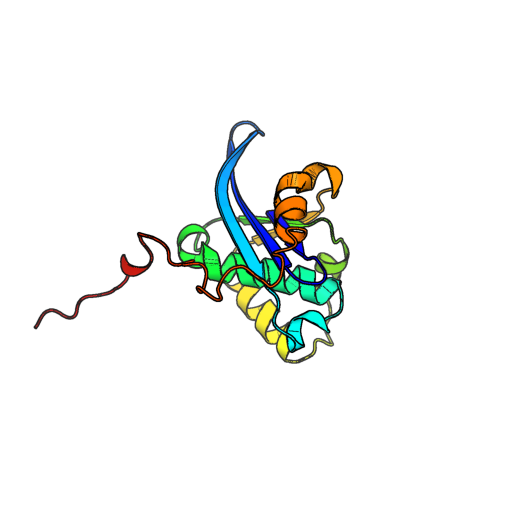LEU A CA 1
ATOM 694 C C . LEU A 1 86 ? 7.250 12.734 -1.972 1.00 84.50 86 LEU A C 1
ATOM 696 O O . LEU A 1 86 ? 6.314 12.299 -1.317 1.00 84.50 86 LEU A O 1
ATOM 700 N N . ILE A 1 87 ? 7.551 14.034 -2.045 1.00 86.38 87 ILE A N 1
ATOM 701 C CA . ILE A 1 87 ? 6.764 15.079 -1.375 1.00 86.38 87 ILE A CA 1
ATOM 702 C C . ILE A 1 87 ? 5.305 15.023 -1.839 1.00 86.38 87 ILE A C 1
ATOM 704 O O . ILE A 1 87 ? 4.402 15.003 -1.012 1.00 86.38 87 ILE A O 1
ATOM 708 N N . ARG A 1 88 ? 5.063 14.913 -3.153 1.00 88.25 88 ARG A N 1
ATOM 709 C CA . ARG A 1 88 ? 3.700 14.799 -3.699 1.00 88.25 88 ARG A CA 1
ATOM 710 C C . ARG A 1 88 ? 2.946 13.587 -3.146 1.00 88.25 88 ARG A C 1
ATOM 712 O O . ARG A 1 88 ? 1.767 13.699 -2.837 1.00 88.25 88 ARG A O 1
ATOM 719 N N . TRP A 1 89 ? 3.611 12.441 -3.017 1.00 90.00 89 TRP A N 1
ATOM 720 C CA . TRP A 1 89 ? 3.000 11.249 -2.426 1.00 90.00 89 TRP A CA 1
ATOM 721 C C . TRP A 1 89 ? 2.753 11.400 -0.925 1.00 90.00 89 TRP A C 1
ATOM 723 O O . TRP A 1 89 ? 1.711 10.970 -0.451 1.00 90.00 89 TRP A O 1
ATOM 733 N N . ILE A 1 90 ? 3.655 12.050 -0.185 1.00 86.69 90 ILE A N 1
ATOM 734 C CA . ILE A 1 90 ? 3.454 12.347 1.241 1.00 86.69 90 ILE A CA 1
ATOM 735 C C . ILE A 1 90 ? 2.239 13.259 1.443 1.00 86.69 90 ILE A C 1
ATOM 737 O O . ILE A 1 90 ? 1.428 12.982 2.317 1.00 86.69 90 ILE A O 1
ATOM 741 N N . LEU A 1 91 ? 2.076 14.299 0.621 1.00 88.12 91 LEU A N 1
ATOM 742 C CA . LEU A 1 91 ? 0.905 15.181 0.686 1.00 88.12 91 LEU A CA 1
ATOM 743 C C . LEU A 1 91 ? -0.403 14.423 0.422 1.00 88.12 91 LEU A C 1
ATOM 745 O O . LEU A 1 91 ? -1.377 14.636 1.132 1.00 88.12 91 LEU A O 1
ATOM 749 N N . LEU A 1 92 ? -0.412 13.496 -0.542 1.00 88.44 92 LEU A N 1
ATOM 750 C CA . LEU A 1 92 ? -1.574 12.635 -0.798 1.00 88.44 92 LEU A CA 1
ATOM 751 C C . LEU A 1 92 ? -1.881 11.736 0.407 1.00 88.44 92 LEU A C 1
ATOM 753 O O . LEU A 1 92 ? -3.031 11.582 0.795 1.00 88.44 92 LEU A O 1
ATOM 757 N N . LEU A 1 93 ? -0.852 11.176 1.047 1.00 88.69 93 LEU A N 1
ATOM 758 C CA . LEU A 1 93 ? -1.030 10.361 2.251 1.00 88.69 93 LEU A CA 1
ATOM 759 C C . LEU A 1 93 ? -1.635 11.149 3.422 1.00 88.69 93 LEU A C 1
ATOM 761 O O . LEU A 1 93 ? -2.340 10.556 4.232 1.00 88.69 93 LEU A O 1
ATOM 765 N N . GLN A 1 94 ? -1.367 12.456 3.516 1.00 88.31 94 GLN A N 1
ATOM 766 C CA . GLN A 1 94 ? -1.887 13.320 4.584 1.00 88.31 94 GLN A CA 1
ATOM 767 C C . GLN A 1 94 ? -3.390 13.597 4.481 1.00 88.31 94 GLN A C 1
ATOM 769 O O . GLN A 1 94 ? -3.990 13.985 5.479 1.00 88.31 94 GLN A O 1
ATOM 774 N N . GLU A 1 95 ? -4.003 13.385 3.314 1.00 90.62 95 GLU A N 1
ATOM 775 C CA . GLU A 1 95 ? -5.459 13.483 3.139 1.00 90.62 95 GLU A CA 1
ATOM 776 C C . GLU A 1 95 ? -6.209 12.433 3.978 1.00 90.62 95 GLU A C 1
ATOM 778 O O . GLU A 1 95 ? -7.350 12.642 4.388 1.00 90.62 95 GLU A O 1
ATOM 783 N N . PHE A 1 96 ? -5.553 11.311 4.282 1.00 91.19 96 PHE A N 1
ATOM 784 C CA . PHE A 1 96 ? -6.163 10.168 4.942 1.00 91.19 96 PHE A CA 1
ATOM 785 C C . PHE A 1 96 ? -5.696 10.013 6.390 1.00 91.19 96 PHE A C 1
ATOM 787 O O . PHE A 1 96 ? -4.514 10.142 6.714 1.00 91.19 96 PHE A O 1
ATOM 794 N N . ASN A 1 97 ? -6.615 9.599 7.266 1.00 92.00 97 ASN 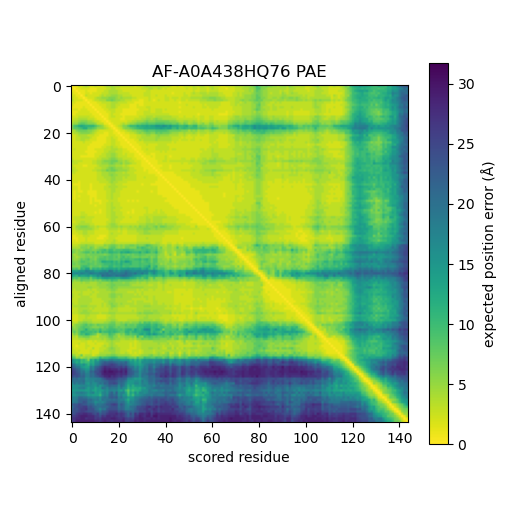A N 1
ATOM 795 C CA . ASN A 1 97 ? -6.281 9.179 8.624 1.00 92.00 97 ASN A CA 1
ATOM 796 C C . ASN A 1 97 ? -5.738 7.738 8.619 1.00 92.00 97 ASN A C 1
ATOM 798 O O . ASN A 1 97 ? -6.451 6.784 8.942 1.00 92.00 97 ASN A O 1
ATOM 802 N N . LEU A 1 98 ? -4.486 7.573 8.181 1.00 91.44 98 LEU A N 1
ATOM 803 C CA . LEU A 1 98 ? -3.860 6.266 7.981 1.00 91.44 98 LEU A CA 1
ATOM 804 C C . LEU A 1 98 ? -2.795 5.928 9.030 1.00 91.44 98 LEU A C 1
ATOM 806 O O . LEU A 1 98 ? -2.026 6.773 9.488 1.00 91.44 98 LEU A O 1
ATOM 810 N N . GLN A 1 99 ? -2.684 4.638 9.339 1.00 90.50 99 GLN A N 1
ATOM 811 C CA . GLN A 1 99 ? -1.595 4.055 10.114 1.00 90.50 99 GLN A CA 1
ATOM 812 C C . GLN A 1 99 ? -0.920 2.937 9.315 1.00 90.50 99 GLN A C 1
ATOM 814 O O . GLN A 1 99 ? -1.550 1.933 8.979 1.00 90.50 99 GLN A O 1
ATOM 819 N N . ILE A 1 100 ? 0.385 3.066 9.064 1.00 88.94 100 ILE A N 1
ATOM 820 C CA . ILE A 1 100 ? 1.172 2.006 8.419 1.00 88.94 100 ILE A CA 1
ATOM 821 C C . ILE A 1 100 ? 1.646 1.008 9.479 1.00 88.94 100 ILE A C 1
ATOM 823 O O . ILE A 1 100 ? 2.389 1.357 10.406 1.00 88.94 100 ILE A O 1
ATOM 827 N N . LYS A 1 101 ? 1.232 -0.252 9.336 1.00 88.88 101 LYS A N 1
ATOM 828 C CA . LYS A 1 101 ? 1.683 -1.374 10.162 1.00 88.88 101 LYS A CA 1
ATOM 829 C C . LYS A 1 101 ? 2.484 -2.351 9.323 1.00 88.88 101 LYS A C 1
ATOM 831 O O . LYS A 1 101 ? 2.116 -2.679 8.201 1.00 88.88 101 LYS A O 1
ATOM 836 N N . ASP A 1 102 ? 3.565 -2.819 9.927 1.00 84.06 102 ASP A N 1
ATOM 837 C CA . ASP A 1 102 ? 4.336 -3.915 9.369 1.00 84.06 102 ASP A CA 1
ATOM 838 C C . ASP A 1 102 ? 3.569 -5.219 9.575 1.00 84.06 102 ASP A C 1
ATOM 840 O O . ASP A 1 102 ? 2.970 -5.438 10.638 1.00 84.06 102 ASP A O 1
ATOM 844 N N . LYS A 1 103 ? 3.560 -6.063 8.554 1.00 82.50 103 LYS A N 1
ATOM 845 C CA . LYS A 1 103 ? 2.995 -7.400 8.605 1.00 82.50 103 LYS A CA 1
ATOM 846 C C . LYS A 1 103 ? 3.949 -8.327 7.881 1.00 82.50 103 LYS A C 1
ATOM 848 O O . LYS A 1 103 ? 4.289 -8.072 6.735 1.00 82.50 103 LYS A O 1
ATOM 853 N N . LYS A 1 104 ? 4.365 -9.409 8.540 1.00 79.25 104 LYS A N 1
ATOM 854 C CA . LYS A 1 104 ? 5.301 -10.363 7.937 1.00 79.25 104 LYS A CA 1
ATOM 855 C C . LYS A 1 104 ? 4.754 -10.849 6.592 1.00 79.25 104 LYS A C 1
ATOM 857 O O . LYS A 1 104 ? 3.572 -11.184 6.515 1.00 79.25 104 LYS A O 1
ATOM 862 N N . GLY A 1 105 ? 5.616 -10.970 5.580 1.00 68.19 105 GLY A N 1
ATOM 863 C CA . GLY A 1 105 ? 5.226 -11.430 4.239 1.00 68.19 105 GLY A CA 1
ATOM 864 C C . GLY A 1 105 ? 4.453 -12.758 4.246 1.00 68.19 105 GLY A C 1
ATOM 865 O O . GLY A 1 105 ? 3.470 -12.906 3.528 1.00 68.19 105 GLY A O 1
ATOM 866 N N . VAL A 1 106 ? 4.780 -13.671 5.173 1.00 65.75 106 VAL A N 1
ATOM 867 C CA . VAL A 1 106 ? 4.050 -14.944 5.383 1.00 65.75 106 VAL A CA 1
ATOM 868 C C . VAL A 1 106 ? 2.577 -14.778 5.772 1.00 65.75 106 VAL A C 1
ATOM 870 O O . VAL A 1 106 ? 1.801 -15.719 5.659 1.00 65.75 106 VAL A O 1
ATOM 873 N N . GLU A 1 107 ? 2.169 -13.598 6.231 1.00 75.69 107 GLU A N 1
ATOM 874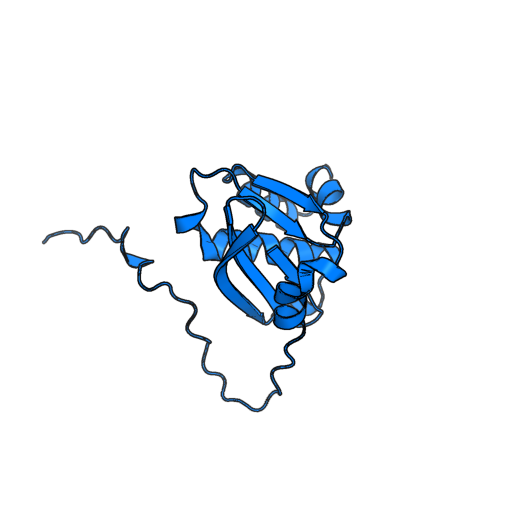 C CA . GLU A 1 107 ? 0.778 -13.260 6.528 1.00 75.69 107 GLU A CA 1
ATOM 875 C C . GLU A 1 107 ? 0.162 -12.320 5.467 1.00 75.69 107 GLU A C 1
ATOM 877 O O . GLU A 1 107 ? -1.038 -12.031 5.527 1.00 75.69 107 GLU A O 1
ATOM 882 N N . ASN A 1 108 ? 0.965 -11.825 4.514 1.00 80.81 108 ASN A N 1
ATOM 883 C CA . ASN A 1 108 ? 0.565 -10.972 3.385 1.00 80.81 108 ASN A CA 1
ATOM 884 C C . ASN A 1 108 ? 0.330 -11.777 2.090 1.00 80.81 108 ASN A C 1
ATOM 886 O O . ASN A 1 108 ? 0.337 -11.223 0.996 1.00 80.81 108 ASN A O 1
ATOM 890 N N . VAL A 1 109 ? 0.078 -13.082 2.231 1.00 83.69 109 VAL A N 1
ATOM 891 C CA . VAL A 1 109 ? 0.011 -14.085 1.151 1.00 83.69 109 VAL A CA 1
ATOM 892 C C . VAL A 1 109 ? -0.856 -13.651 -0.030 1.00 83.69 109 VAL A C 1
ATOM 894 O O . VAL A 1 109 ? -0.487 -13.836 -1.180 1.00 83.69 109 VAL A O 1
ATOM 897 N N . ILE A 1 110 ? -2.011 -13.043 0.237 1.00 84.88 110 ILE A N 1
ATOM 898 C CA . ILE A 1 110 ? -2.934 -12.635 -0.824 1.00 84.88 110 ILE A CA 1
ATOM 899 C C . ILE A 1 110 ? -2.338 -11.507 -1.678 1.00 84.88 110 ILE A C 1
ATOM 901 O O . ILE A 1 110 ? -2.377 -11.584 -2.904 1.00 84.88 110 ILE A O 1
ATOM 905 N N . ALA A 1 111 ? -1.809 -10.455 -1.045 1.00 84.62 111 ALA A N 1
ATOM 906 C CA . ALA A 1 111 ? -1.234 -9.332 -1.779 1.00 84.62 111 ALA A CA 1
ATOM 907 C C . ALA A 1 111 ? 0.043 -9.763 -2.519 1.00 84.62 111 ALA A C 1
ATOM 909 O O . ALA A 1 111 ? 0.221 -9.378 -3.671 1.00 84.62 111 ALA A O 1
ATOM 910 N N . ASP A 1 112 ? 0.849 -10.632 -1.900 1.00 86.81 112 ASP A N 1
ATOM 911 C CA . ASP A 1 112 ? 2.039 -11.243 -2.502 1.00 86.81 112 ASP A CA 1
ATOM 912 C C . ASP A 1 112 ? 1.696 -12.087 -3.741 1.00 86.81 112 ASP A C 1
ATOM 914 O O . ASP A 1 112 ? 2.302 -11.937 -4.801 1.00 86.81 112 ASP A O 1
ATOM 918 N N . HIS A 1 113 ? 0.649 -12.915 -3.681 1.00 86.56 113 HIS A N 1
ATOM 919 C CA . HIS A 1 113 ? 0.195 -13.645 -4.865 1.00 86.56 113 HIS A CA 1
ATOM 920 C C . HIS A 1 113 ? -0.253 -12.703 -5.983 1.00 86.56 113 HIS A C 1
ATOM 922 O O . HIS A 1 113 ? 0.110 -12.921 -7.138 1.00 86.56 113 HIS A O 1
ATOM 928 N N . LEU A 1 114 ? -1.003 -11.645 -5.657 1.00 85.62 114 LEU A N 1
ATOM 929 C CA . LEU A 1 114 ? -1.450 -10.660 -6.645 1.00 85.62 114 LEU A CA 1
ATOM 930 C C . LEU A 1 114 ? -0.280 -9.901 -7.284 1.00 85.62 114 LEU A C 1
ATOM 932 O O . LEU A 1 114 ? -0.314 -9.630 -8.483 1.00 85.62 114 LEU A O 1
ATOM 936 N N . SER A 1 115 ? 0.759 -9.573 -6.513 1.00 84.81 115 SER A N 1
ATOM 937 C CA . SER A 1 115 ? 1.947 -8.878 -7.015 1.00 84.81 115 SER A CA 1
ATOM 938 C C . SER A 1 115 ? 2.850 -9.800 -7.847 1.00 84.81 115 SER A C 1
ATOM 940 O O . SER A 1 115 ? 3.564 -9.333 -8.734 1.00 84.81 115 SER A O 1
ATOM 942 N N . ARG A 1 116 ? 2.816 -11.116 -7.615 1.00 85.25 116 ARG A N 1
ATOM 943 C CA . ARG A 1 116 ? 3.626 -12.112 -8.340 1.00 85.25 116 ARG A CA 1
ATOM 944 C C . ARG A 1 116 ? 2.917 -12.764 -9.523 1.00 85.25 116 ARG A C 1
ATOM 946 O O . ARG A 1 116 ? 3.517 -13.622 -10.172 1.00 85.25 116 ARG A O 1
ATOM 953 N N . LEU A 1 117 ? 1.679 -12.378 -9.833 1.00 77.69 117 LEU A N 1
ATOM 954 C CA . LEU A 1 117 ? 0.978 -12.866 -11.020 1.00 77.69 117 LEU A CA 1
ATOM 955 C C . LEU A 1 117 ? 1.754 -12.474 -12.286 1.00 77.69 117 LEU A C 1
ATOM 957 O O . LEU A 1 117 ? 1.699 -11.341 -12.766 1.00 77.69 117 LEU A O 1
ATOM 961 N N . ALA A 1 118 ? 2.484 -13.444 -12.835 1.00 58.22 118 ALA A N 1
ATOM 962 C CA . ALA A 1 118 ? 3.120 -13.339 -14.134 1.00 58.22 118 ALA A CA 1
ATOM 963 C C . ALA A 1 118 ? 2.028 -13.414 -15.204 1.00 58.22 118 ALA A C 1
ATOM 965 O O . ALA A 1 118 ? 1.660 -14.496 -15.663 1.00 58.22 118 ALA A O 1
ATOM 966 N N . ILE A 1 119 ? 1.481 -12.263 -15.595 1.00 60.34 119 ILE A N 1
ATOM 967 C CA . ILE A 1 119 ? 0.663 -12.191 -16.803 1.00 60.34 119 ILE A CA 1
ATOM 968 C C . ILE A 1 119 ? 1.622 -12.460 -17.965 1.00 60.34 119 ILE A C 1
ATOM 970 O O . ILE A 1 119 ? 2.422 -11.599 -18.338 1.00 60.34 119 ILE A O 1
ATOM 974 N N . ALA A 1 120 ? 1.600 -13.693 -18.481 1.00 50.91 120 ALA A N 1
ATOM 975 C CA . ALA A 1 120 ? 2.285 -14.037 -19.715 1.00 50.91 120 ALA A CA 1
ATOM 976 C C . ALA A 1 120 ? 1.866 -13.009 -20.769 1.00 50.91 120 ALA A C 1
ATOM 978 O O . ALA A 1 120 ? 0.679 -12.730 -20.922 1.00 50.91 120 ALA A O 1
ATOM 979 N N . HIS A 1 121 ? 2.848 -12.447 -21.468 1.00 50.12 121 HIS A N 1
ATOM 980 C CA . HIS A 1 121 ? 2.764 -11.289 -22.368 1.00 50.12 121 HIS A CA 1
ATOM 981 C C . HIS A 1 121 ? 1.811 -11.459 -23.584 1.00 50.12 121 HIS A C 1
ATOM 983 O O . HIS A 1 121 ? 1.883 -10.682 -24.534 1.00 50.12 121 HIS A O 1
ATOM 989 N N . ASN A 1 122 ? 0.947 -12.481 -23.563 1.00 44.34 122 ASN A N 1
ATOM 990 C CA . ASN A 1 122 ? 0.179 -13.027 -24.678 1.00 44.34 122 ASN A CA 1
ATOM 991 C C . ASN A 1 122 ? -1.348 -12.978 -24.486 1.00 44.34 122 ASN A C 1
ATOM 993 O O . ASN A 1 122 ? -2.068 -13.361 -25.405 1.00 44.34 122 ASN A O 1
ATOM 997 N N . SER A 1 123 ? -1.883 -12.526 -23.348 1.00 46.72 123 SER A N 1
ATOM 998 C CA . SER A 1 123 ? -3.309 -12.184 -23.276 1.00 46.72 123 SER A CA 1
ATOM 999 C C . SER A 1 123 ? -3.475 -10.741 -23.733 1.00 46.72 123 SER A C 1
ATOM 1001 O O . SER A 1 123 ? -2.880 -9.852 -23.132 1.00 46.72 123 SER A O 1
ATOM 1003 N N . HIS A 1 124 ? -4.234 -10.539 -24.812 1.00 45.75 124 HIS A N 1
ATOM 1004 C CA . HIS A 1 124 ? -4.657 -9.253 -25.368 1.00 45.75 124 HIS A CA 1
ATOM 1005 C C . HIS A 1 124 ? -4.613 -8.084 -24.370 1.00 45.75 124 HIS A C 1
ATOM 1007 O O . HIS A 1 124 ? -5.147 -8.203 -23.269 1.00 45.75 124 HIS A O 1
ATOM 1013 N N . ASN A 1 125 ? -4.032 -6.954 -24.801 1.00 50.25 125 ASN A N 1
ATOM 1014 C CA . ASN A 1 125 ? -3.984 -5.654 -24.114 1.00 50.25 125 ASN A CA 1
ATOM 1015 C C . ASN A 1 125 ? -5.386 -5.050 -23.887 1.00 50.25 125 ASN A C 1
ATOM 1017 O O . ASN A 1 125 ? -5.644 -3.903 -24.251 1.00 50.25 125 ASN A O 1
ATOM 1021 N N . PHE A 1 126 ? -6.321 -5.805 -23.327 1.00 48.38 126 PHE A N 1
ATOM 1022 C CA . PHE A 1 126 ? -7.513 -5.221 -22.761 1.00 48.38 126 PHE A CA 1
ATOM 1023 C C . PHE A 1 126 ? -7.070 -4.529 -21.475 1.00 48.38 126 PHE A C 1
ATOM 1025 O O . PHE A 1 126 ? -6.498 -5.193 -20.605 1.00 48.38 126 PHE A O 1
ATOM 1032 N N . PRO A 1 127 ? -7.262 -3.206 -21.340 1.00 54.50 127 PRO A N 1
ATOM 1033 C CA . PRO A 1 127 ? -7.127 -2.588 -20.037 1.00 54.50 127 PRO A CA 1
ATOM 1034 C C . PRO A 1 127 ? -8.072 -3.340 -19.102 1.00 54.50 127 PRO A C 1
ATOM 1036 O O . PRO A 1 127 ? -9.264 -3.459 -19.391 1.00 54.50 127 PRO A O 1
ATOM 1039 N N . THR A 1 128 ? -7.537 -3.920 -18.028 1.00 56.03 128 THR A N 1
ATOM 1040 C CA . THR A 1 128 ? -8.373 -4.509 -16.986 1.00 56.03 128 THR A CA 1
ATOM 1041 C C . THR A 1 128 ? -9.332 -3.413 -16.543 1.00 56.03 128 THR A C 1
ATOM 1043 O O . THR A 1 128 ? -8.877 -2.361 -16.090 1.00 56.03 128 THR A O 1
ATOM 1046 N N . ASN A 1 129 ? -10.638 -3.615 -16.747 1.00 58.16 129 ASN A N 1
ATOM 1047 C CA . ASN A 1 129 ? -11.629 -2.652 -16.294 1.00 58.16 129 ASN A CA 1
ATOM 1048 C C . ASN A 1 129 ? -11.543 -2.614 -14.768 1.00 58.16 129 ASN A C 1
ATOM 1050 O O . ASN A 1 129 ? -11.892 -3.578 -14.086 1.00 58.16 129 ASN A O 1
ATOM 1054 N N . HIS A 1 130 ? -10.946 -1.546 -14.259 1.00 59.78 13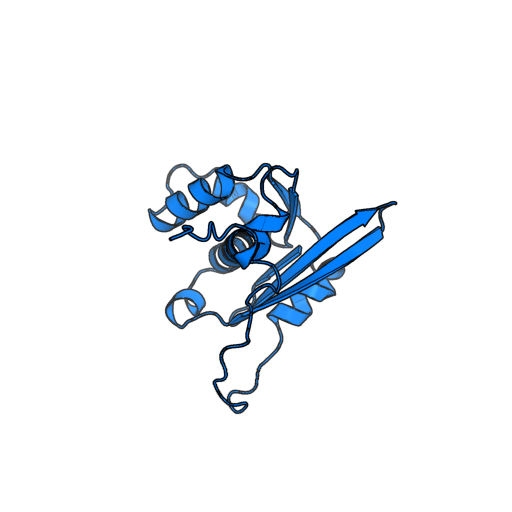0 HIS A N 1
ATOM 1055 C CA . HIS A 1 130 ? -10.738 -1.351 -12.840 1.00 59.78 130 HIS A CA 1
ATOM 1056 C C . HIS A 1 130 ? -11.836 -0.475 -12.244 1.00 59.78 130 HIS A C 1
ATOM 1058 O O . HIS A 1 130 ? -11.838 -0.330 -11.028 1.00 59.78 130 HIS A O 1
ATOM 1064 N N . ASP A 1 131 ? -12.720 0.115 -13.046 1.00 64.62 131 ASP A N 1
ATOM 1065 C CA . ASP A 1 131 ? -13.697 1.115 -12.611 1.00 64.62 131 ASP A CA 1
ATOM 1066 C C . ASP A 1 131 ? -14.669 0.524 -11.582 1.00 64.62 131 ASP A C 1
ATOM 1068 O O . ASP A 1 131 ? -15.049 -0.650 -11.658 1.00 64.62 131 ASP A O 1
ATOM 1072 N N . PHE A 1 132 ? -15.039 1.317 -10.574 1.00 61.53 132 PHE A N 1
ATOM 1073 C CA . PHE A 1 132 ? -16.009 0.859 -9.579 1.00 61.53 132 PHE A CA 1
ATOM 1074 C C . PHE A 1 132 ? -17.428 0.959 -10.135 1.00 61.53 132 PHE A C 1
ATOM 1076 O O . PHE A 1 132 ? -17.755 1.958 -10.774 1.00 61.53 132 PHE A O 1
ATOM 1083 N N . PRO A 1 133 ? -18.324 0.014 -9.795 1.00 61.59 133 PRO A N 1
ATOM 1084 C CA . PRO A 1 133 ? -19.744 0.141 -10.123 1.00 61.59 133 PRO A CA 1
ATOM 1085 C C . PRO A 1 133 ? -20.380 1.443 -9.598 1.00 61.59 133 PRO A C 1
ATOM 1087 O O . PRO A 1 133 ? -21.362 1.915 -10.157 1.00 61.59 133 PRO A O 1
ATOM 1090 N N . GLU A 1 134 ? -19.813 2.024 -8.536 1.00 55.25 134 GLU A N 1
ATOM 1091 C CA . GLU A 1 134 ? -20.338 3.186 -7.808 1.00 55.25 134 GLU A CA 1
ATOM 1092 C C . GLU A 1 134 ? -19.440 4.437 -7.891 1.00 55.25 134 GLU A C 1
ATOM 1094 O O . GLU A 1 134 ? -19.701 5.429 -7.211 1.00 55.25 134 GLU A O 1
ATOM 1099 N N . GLU A 1 135 ? -18.401 4.446 -8.738 1.00 58.66 135 GLU A N 1
ATOM 1100 C CA . GLU A 1 135 ? -17.494 5.606 -8.892 1.00 58.66 135 GLU A CA 1
ATOM 1101 C C . GLU A 1 135 ? -18.252 6.882 -9.316 1.00 58.66 135 GLU A C 1
ATOM 1103 O O . GLU A 1 135 ? -17.831 8.001 -9.028 1.00 58.66 135 GLU A O 1
ATOM 1108 N N . SER A 1 136 ? -19.421 6.715 -9.947 1.00 56.84 136 SER A N 1
ATOM 1109 C CA . SER A 1 136 ? -20.306 7.792 -10.400 1.00 56.84 136 SER A CA 1
ATOM 1110 C C . SER A 1 136 ? -21.307 8.305 -9.356 1.00 56.84 136 SER A C 1
ATOM 1112 O O . SER A 1 136 ? -22.053 9.225 -9.675 1.00 56.84 136 SER A O 1
ATOM 1114 N N . LEU A 1 137 ? -21.346 7.793 -8.117 1.00 54.94 137 LEU A N 1
ATOM 1115 C CA . LEU A 1 137 ? -22.293 8.293 -7.098 1.00 54.94 137 LEU A CA 1
ATOM 1116 C C . LEU A 1 137 ? -22.092 9.782 -6.751 1.00 54.94 137 LEU A C 1
ATOM 1118 O O . LEU A 1 137 ? -23.016 10.423 -6.258 1.00 54.94 137 LEU A O 1
ATOM 1122 N N . MET A 1 138 ? -20.908 10.344 -7.023 1.00 51.56 138 MET A N 1
ATOM 1123 C CA . MET A 1 138 ? -20.617 11.776 -6.859 1.00 51.56 138 MET A CA 1
ATOM 1124 C C . MET A 1 138 ? -20.694 12.584 -8.163 1.00 51.56 138 MET A C 1
ATOM 1126 O O . MET A 1 138 ? -20.312 13.757 -8.177 1.00 51.56 138 MET A O 1
ATOM 1130 N N . LEU A 1 139 ? -21.174 11.998 -9.265 1.00 54.62 139 LEU A N 1
ATOM 1131 C CA . LEU A 1 139 ? -21.445 12.771 -10.471 1.00 54.62 139 LEU A CA 1
ATOM 1132 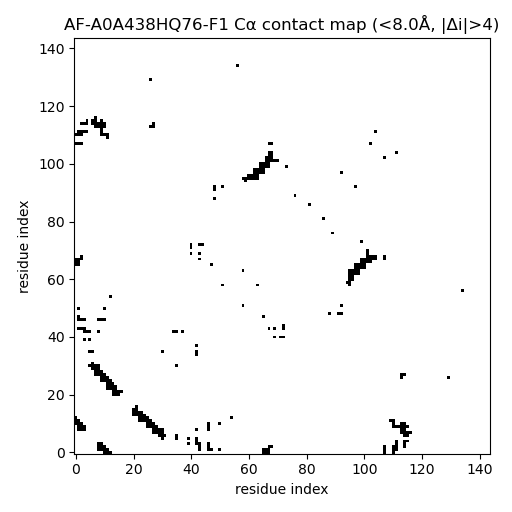C C . LEU A 1 139 ? -22.701 13.613 -10.213 1.00 54.62 139 LEU A C 1
ATOM 1134 O O . LEU A 1 139 ? -23.823 13.113 -10.247 1.00 54.62 139 LEU A O 1
ATOM 1138 N N . ILE A 1 140 ? -22.518 14.899 -9.916 1.00 59.91 140 ILE A N 1
ATOM 1139 C CA . ILE A 1 140 ? -23.628 15.851 -9.925 1.00 59.91 140 ILE A CA 1
ATOM 1140 C C . ILE A 1 140 ? -24.048 15.986 -11.386 1.00 59.91 140 ILE A C 1
ATOM 1142 O O . ILE A 1 140 ? -23.377 16.659 -12.171 1.00 59.91 140 ILE A O 1
ATOM 1146 N N . GLU A 1 141 ? -25.140 15.329 -11.767 1.00 59.44 141 GLU A N 1
ATOM 1147 C CA . GLU A 1 141 ? -25.817 15.650 -13.015 1.00 59.44 141 GLU A CA 1
ATOM 1148 C C . GLU A 1 141 ? -26.300 17.098 -12.905 1.00 59.44 141 GLU A C 1
ATOM 1150 O O . GLU A 1 141 ? -27.185 17.426 -12.111 1.00 59.44 141 GLU A O 1
ATOM 1155 N N . ALA A 1 142 ? -25.670 17.993 -13.669 1.00 57.16 142 ALA A N 1
ATOM 1156 C CA . ALA A 1 142 ? -26.226 19.312 -13.897 1.00 57.16 142 ALA A CA 1
ATOM 1157 C C . ALA A 1 142 ? -27.574 19.101 -14.594 1.00 57.16 142 ALA A C 1
ATOM 1159 O O . ALA A 1 142 ? -27.629 18.670 -15.746 1.00 57.16 142 ALA A O 1
ATOM 1160 N N . THR A 1 143 ? -28.656 19.331 -13.856 1.00 51.50 143 THR A N 1
ATOM 1161 C CA . THR A 1 143 ? -30.002 19.334 -14.423 1.00 51.50 143 THR A CA 1
ATOM 1162 C C . THR A 1 143 ? -30.115 20.490 -15.430 1.00 51.50 143 THR A C 1
ATOM 1164 O O . THR A 1 143 ? -29.474 21.524 -15.219 1.00 51.50 143 THR A O 1
ATOM 1167 N N . PRO A 1 144 ? -30.836 20.290 -16.551 1.00 63.75 144 PRO A N 1
ATOM 1168 C CA . PRO A 1 144 ? -30.878 21.229 -17.674 1.00 63.75 144 PRO A CA 1
ATOM 1169 C C . PRO A 1 144 ? -31.525 22.577 -17.341 1.00 63.75 144 PRO A C 1
ATOM 1171 O O . PRO A 1 144 ? -32.401 22.622 -16.447 1.00 63.75 144 PRO A O 1
#

Organism: Vitis vinifera (NCBI:txid29760)

Solvent-accessible surface area (backbone atoms only — not comparable to full-atom values): 8699 Å² total; per-residue (Å²): 60,36,26,49,46,74,51,18,24,4,33,36,46,60,52,75,56,96,90,42,78,46,76,76,46,77,48,68,47,76,50,51,80,75,56,44,71,45,55,68,67,53,36,42,49,47,27,52,52,51,48,48,68,71,42,34,92,79,44,62,98,38,84,42,74,45,34,30,62,58,70,64,54,68,60,60,75,71,47,86,90,54,56,72,72,54,50,56,51,51,58,59,53,67,78,43,56,66,44,86,40,79,40,60,58,91,77,39,51,68,17,46,51,47,11,63,61,77,75,64,96,77,68,74,93,64,77,76,87,75,76,58,100,62,71,62,79,77,59,77,75,80,76,133

Foldseek 3Di:
DWDADLFKIWDWDFDADPNDTDTDDIDMDTDDPVLSPDDRLVRRLVRVLCVCVLCVVVFQPDAEEAEDQDPVNVVLLVDPPDDPVSVVSNVSVVRGNYDYDYDHVVVVVRRVCRNPPPPPPPDDPDDPPSDDPCPCVPVPPPDD

InterPro domains:
  IPR041373 Reverse transcriptase, RNase H-like domain [PF17917] (2-96)
  IPR043502 DNA/RNA polymerase superfamily [SSF56672] (1-100)

Secondary structure (DSSP, 8-state):
-EEE-SSEEEEEEEEEETTEEEEEEEEEEEPPHHHHTS-HHHHHHHHHHHHHHHTHHHHTTSEEEEEES-THHHHHHT-SS--HHHHHHHHHHHTSEEEEEE--GGG-HHHHHHHT----TTS--PPP----TTGGGG------